Protein AF-A0A123TN09-F1 (afdb_monomer_lite)

Organism: Streptococcus suis (NCBI:txid1307)

InterPro domains:
  IPR046174 Protein of unknown function DUF6176 [PF19673] (22-129)

Foldseek 3Di:
DDDDDDDQPPVPPDDPDAFRKDKWKKKFWWDPPCVVLVVVLVVVCVVCVVLNVVLCLQQQWPDWDWDWDQDPNTIMIMITTIGTPDHDDLVPDPRPNSVVNVVSCVNTTDPVDDMDIDRDPDDDDDPVRSVVSVVSVVVSCVVPPD

Secondary structure (DSSP, 8-state):
----PPP--------TTPPPEEEEEEEEEBPTT-HHHHHHHHHHHHHTHHHHHHHHHHTTEEEEEEEEEEETTEEEEEEEEEEETTPPPGGG---HHHHHHHHHHHHHB-TTS--EE---------HHHHHHHHHHHHHHHHHS--

Structure (mmCIF, N/CA/C/O backbone):
data_AF-A0A123TN09-F1
#
_entry.id   AF-A0A123TN09-F1
#
loop_
_atom_site.group_PDB
_atom_site.id
_atom_site.type_symbol
_atom_site.label_atom_id
_atom_site.label_alt_id
_atom_site.label_comp_id
_atom_site.label_asym_id
_atom_site.label_entity_id
_atom_site.label_seq_id
_atom_site.pdbx_PDB_ins_code
_atom_site.Cartn_x
_atom_site.Cartn_y
_atom_site.Cartn_z
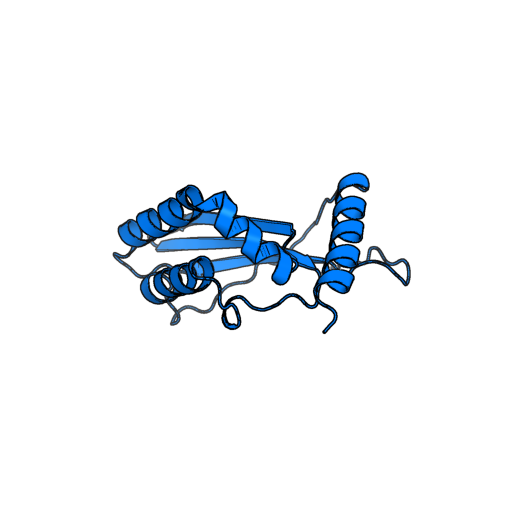_atom_site.occupancy
_atom_site.B_iso_or_equiv
_atom_site.auth_seq_id
_atom_site.auth_comp_id
_atom_site.auth_asym_id
_atom_site.auth_atom_id
_atom_site.pdbx_PDB_model_num
ATOM 1 N N . MET A 1 1 ? 10.799 -40.401 6.688 1.00 37.25 1 MET A N 1
ATOM 2 C CA . MET A 1 1 ? 9.741 -39.400 6.442 1.00 37.25 1 MET A CA 1
ATOM 3 C C . MET A 1 1 ? 10.457 -38.058 6.417 1.00 37.25 1 MET A C 1
ATOM 5 O O . MET A 1 1 ? 10.716 -37.497 7.470 1.00 37.25 1 MET A O 1
ATOM 9 N N . ASN A 1 2 ? 10.972 -37.660 5.249 1.00 34.09 2 ASN A N 1
ATOM 10 C CA . ASN A 1 2 ? 11.779 -36.445 5.130 1.00 34.09 2 ASN A CA 1
ATOM 11 C C . ASN A 1 2 ? 10.838 -35.247 5.078 1.00 34.09 2 ASN A C 1
ATOM 13 O O . ASN A 1 2 ? 10.078 -35.099 4.124 1.00 34.09 2 ASN A O 1
ATOM 17 N N . LEU A 1 3 ? 10.885 -34.433 6.128 1.00 38.38 3 LEU A N 1
ATOM 18 C CA . LEU A 1 3 ? 10.299 -33.103 6.146 1.00 38.38 3 LEU A CA 1
ATOM 19 C C . LEU A 1 3 ? 11.096 -32.259 5.149 1.00 38.38 3 LEU A C 1
ATOM 21 O O . LEU A 1 3 ? 12.285 -32.017 5.348 1.00 38.38 3 LEU A O 1
ATOM 25 N N . LEU A 1 4 ? 10.454 -31.898 4.040 1.00 40.38 4 LEU A N 1
ATOM 26 C CA . LEU A 1 4 ? 10.978 -30.924 3.095 1.00 40.38 4 LEU A CA 1
ATOM 27 C C . LEU A 1 4 ? 11.097 -29.593 3.841 1.00 40.38 4 LEU A C 1
ATOM 29 O O . LEU A 1 4 ? 10.099 -29.029 4.283 1.00 40.38 4 LEU A O 1
ATOM 33 N N . THR A 1 5 ? 12.325 -29.124 4.023 1.00 38.16 5 THR A N 1
ATOM 34 C CA . THR A 1 5 ? 12.615 -27.749 4.425 1.00 38.16 5 THR A CA 1
ATOM 35 C C . THR A 1 5 ? 11.972 -26.799 3.407 1.00 38.16 5 THR A C 1
ATOM 37 O O . THR A 1 5 ? 12.091 -27.065 2.206 1.00 38.16 5 THR A O 1
ATOM 40 N N . PRO A 1 6 ? 11.313 -25.701 3.824 1.00 37.03 6 PRO A N 1
ATOM 41 C CA . PRO A 1 6 ? 10.822 -24.708 2.880 1.00 37.03 6 PRO A CA 1
ATOM 42 C C . PRO A 1 6 ? 12.025 -24.111 2.153 1.00 37.03 6 PRO A C 1
ATOM 44 O O . PRO A 1 6 ? 12.958 -23.597 2.776 1.00 37.03 6 PRO A O 1
ATOM 47 N N . VAL A 1 7 ? 12.034 -24.223 0.829 1.00 38.34 7 VAL A N 1
ATOM 48 C CA . VAL A 1 7 ? 12.944 -23.451 -0.012 1.00 38.34 7 VAL A CA 1
ATOM 49 C C . VAL A 1 7 ? 12.560 -21.991 0.198 1.00 38.34 7 VAL A C 1
ATOM 51 O O . VAL A 1 7 ? 11.434 -21.621 -0.119 1.00 38.34 7 VAL A O 1
ATOM 54 N N . ARG A 1 8 ? 13.470 -21.165 0.734 1.00 38.75 8 ARG A N 1
ATOM 55 C CA . ARG A 1 8 ? 13.338 -19.704 0.652 1.00 38.75 8 ARG A CA 1
ATOM 56 C C . ARG A 1 8 ? 13.253 -19.356 -0.830 1.00 38.75 8 ARG A C 1
ATOM 58 O O . ARG A 1 8 ? 14.268 -19.368 -1.525 1.00 38.75 8 ARG A O 1
ATOM 65 N N . LEU A 1 9 ? 12.049 -19.083 -1.313 1.00 41.91 9 LEU A N 1
ATOM 66 C CA . LEU A 1 9 ? 11.820 -18.560 -2.650 1.00 41.91 9 LEU A CA 1
ATOM 67 C C . LEU A 1 9 ? 12.140 -17.066 -2.628 1.00 41.91 9 LEU A C 1
ATOM 69 O O . LEU A 1 9 ? 11.274 -16.216 -2.773 1.00 41.91 9 LEU A O 1
ATOM 73 N N . THR A 1 10 ? 13.422 -16.731 -2.477 1.00 43.09 10 THR A N 1
ATOM 74 C CA . THR A 1 10 ? 13.907 -15.504 -3.104 1.00 43.09 10 THR A CA 1
ATOM 75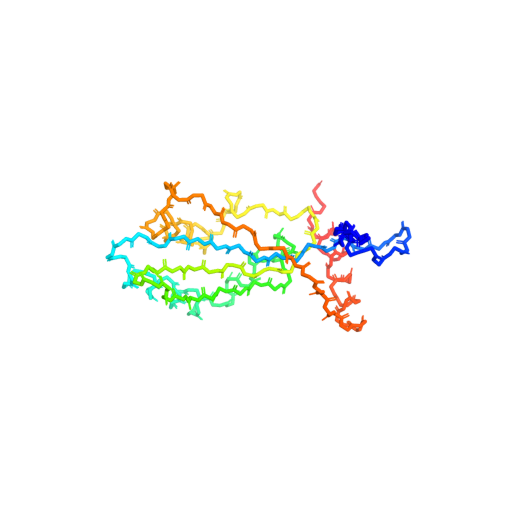 C C . THR A 1 10 ? 13.748 -15.753 -4.598 1.00 43.09 10 THR A C 1
ATOM 77 O O . THR A 1 10 ? 14.481 -16.572 -5.155 1.00 43.09 10 THR A O 1
ATOM 80 N N . GLY A 1 11 ? 12.720 -15.159 -5.207 1.00 41.53 11 GLY A N 1
ATOM 81 C CA . GLY A 1 11 ? 12.424 -15.227 -6.635 1.00 41.53 11 GLY A CA 1
ATOM 82 C C . GLY A 1 11 ? 13.601 -14.700 -7.443 1.00 41.53 11 GLY A C 1
ATOM 83 O O . GLY A 1 11 ? 13.661 -13.541 -7.828 1.00 41.53 11 GLY A O 1
ATOM 84 N N . VAL A 1 12 ? 14.570 -15.573 -7.662 1.00 43.75 12 VAL A N 1
ATOM 85 C CA . VAL A 1 12 ? 15.773 -15.327 -8.427 1.00 43.75 12 VAL A CA 1
ATOM 86 C C . VAL A 1 12 ? 15.432 -15.608 -9.888 1.00 43.75 12 VAL A C 1
ATOM 88 O O . VAL A 1 12 ? 15.589 -16.711 -10.405 1.00 43.75 12 VAL A O 1
ATOM 91 N N . LEU A 1 13 ? 14.935 -14.582 -10.571 1.00 44.28 13 LEU A N 1
ATOM 92 C CA . LEU A 1 13 ? 15.135 -14.452 -12.008 1.00 44.28 13 LEU A CA 1
ATOM 93 C C . LEU A 1 13 ? 16.542 -13.844 -12.181 1.00 44.28 13 LEU A C 1
ATOM 95 O O . LEU A 1 13 ? 16.675 -12.638 -12.319 1.00 44.28 13 LEU A O 1
ATOM 99 N N . GLN A 1 14 ? 17.608 -14.644 -12.036 1.00 44.09 14 GLN A N 1
ATOM 100 C CA . GLN A 1 14 ? 18.997 -14.160 -12.150 1.00 44.09 14 GLN A CA 1
ATOM 101 C C . GLN A 1 14 ? 19.499 -14.270 -13.594 1.00 44.09 14 GLN A C 1
ATOM 103 O O . GLN A 1 14 ? 19.919 -15.335 -14.046 1.00 44.09 14 GLN A O 1
ATOM 108 N N . GLY A 1 15 ? 19.512 -13.136 -14.290 1.00 41.53 15 GLY A N 1
ATOM 109 C CA . GLY A 1 15 ? 20.701 -12.691 -15.016 1.00 41.53 15 GLY A CA 1
ATOM 110 C C . GLY A 1 15 ? 21.407 -11.618 -14.179 1.00 41.53 15 GLY A C 1
ATOM 111 O O . GLY A 1 15 ? 20.740 -10.860 -13.483 1.00 41.53 15 GLY A O 1
ATOM 112 N N . GLU A 1 16 ? 22.738 -11.543 -14.219 1.00 45.50 16 GLU A N 1
ATOM 113 C CA . GLU A 1 16 ? 23.579 -10.703 -13.335 1.00 45.50 16 GLU A CA 1
ATOM 114 C C . GLU A 1 16 ? 23.412 -9.170 -13.502 1.00 45.50 16 GLU A C 1
ATOM 116 O O . GLU A 1 16 ? 24.225 -8.405 -12.997 1.00 45.50 16 GLU A O 1
ATOM 121 N N . ASN A 1 17 ? 22.370 -8.694 -14.191 1.00 56.31 17 ASN A N 1
ATOM 122 C CA . ASN A 1 17 ? 22.132 -7.267 -14.434 1.00 56.31 17 ASN A CA 1
ATOM 123 C C . ASN A 1 17 ? 20.631 -6.918 -14.516 1.00 56.31 17 ASN A C 1
ATOM 125 O O . ASN A 1 17 ? 20.218 -6.097 -15.332 1.00 56.31 17 ASN A O 1
ATOM 129 N N . GLN A 1 18 ? 19.808 -7.626 -13.742 1.00 64.75 18 GLN A N 1
ATOM 130 C CA . GLN A 1 18 ? 18.350 -7.552 -13.792 1.00 64.75 18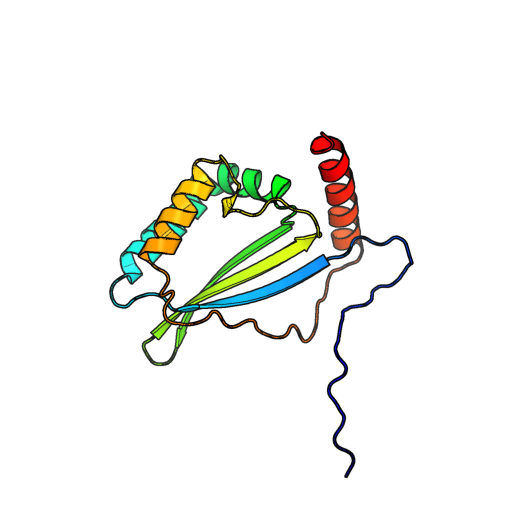 GLN A CA 1
ATOM 131 C C . GLN A 1 18 ? 17.808 -6.727 -12.611 1.00 64.75 18 GLN A C 1
ATOM 133 O O . GLN A 1 18 ? 18.261 -6.910 -11.482 1.00 64.75 18 GLN A O 1
ATOM 138 N N . MET A 1 19 ? 16.846 -5.833 -12.879 1.00 81.69 19 MET A N 1
ATOM 139 C CA . MET A 1 19 ? 16.147 -5.028 -11.861 1.00 81.69 19 MET A CA 1
ATOM 140 C C . MET A 1 19 ? 15.625 -5.935 -10.744 1.00 81.69 19 MET A C 1
ATOM 142 O O . MET A 1 19 ? 14.993 -6.954 -11.037 1.00 81.69 19 MET A O 1
ATOM 146 N N . LYS A 1 20 ? 15.864 -5.578 -9.480 1.00 86.00 20 LYS A N 1
ATOM 147 C CA . LYS A 1 20 ? 15.357 -6.338 -8.336 1.00 86.00 20 LYS A CA 1
ATOM 148 C C . LYS A 1 20 ? 13.986 -5.806 -7.932 1.00 86.00 20 LYS A C 1
ATOM 150 O O . LYS A 1 20 ? 13.861 -4.640 -7.578 1.00 86.00 20 LYS A O 1
ATOM 155 N N . LEU A 1 21 ? 12.980 -6.677 -8.004 1.00 91.50 21 LEU A N 1
ATOM 156 C CA . LEU A 1 21 ? 11.614 -6.385 -7.575 1.00 91.50 21 LEU A CA 1
ATOM 157 C C . LEU A 1 21 ? 11.337 -6.985 -6.202 1.00 91.50 21 LEU A C 1
ATOM 159 O O . LEU A 1 21 ? 11.664 -8.150 -5.958 1.00 91.50 21 LEU A O 1
ATOM 163 N N . ASN A 1 22 ? 10.642 -6.216 -5.375 1.00 93.19 22 ASN A N 1
ATOM 164 C CA . ASN A 1 22 ? 10.005 -6.675 -4.153 1.00 93.19 22 ASN A CA 1
ATOM 165 C C . ASN A 1 22 ? 8.493 -6.750 -4.397 1.00 93.19 22 ASN A C 1
ATOM 167 O O . ASN A 1 22 ? 7.905 -5.856 -5.007 1.00 93.19 22 ASN A O 1
ATOM 171 N N . VAL A 1 23 ? 7.887 -7.862 -3.979 1.00 95.94 23 VAL A N 1
ATOM 172 C CA . VAL A 1 23 ? 6.437 -8.075 -4.031 1.00 95.94 23 VAL A CA 1
ATOM 173 C C . VAL A 1 23 ? 5.982 -8.439 -2.636 1.00 95.94 23 VAL A C 1
ATOM 175 O O . VAL A 1 23 ? 6.398 -9.473 -2.108 1.00 95.94 23 VAL A O 1
ATOM 178 N N . GLU A 1 24 ? 5.140 -7.596 -2.056 1.00 95.81 24 GLU A N 1
ATOM 179 C CA . GLU A 1 24 ? 4.813 -7.650 -0.636 1.00 95.81 24 GLU A CA 1
ATOM 180 C C . GLU A 1 24 ? 3.304 -7.640 -0.422 1.00 95.81 24 GLU A C 1
ATOM 182 O O . GLU A 1 24 ? 2.532 -7.171 -1.259 1.00 95.81 24 GLU A O 1
ATOM 187 N N . LEU A 1 25 ? 2.883 -8.227 0.697 1.00 97.69 25 LEU A N 1
ATOM 188 C CA . LEU A 1 25 ? 1.517 -8.151 1.191 1.00 97.69 25 LEU A CA 1
ATOM 189 C C . LEU A 1 25 ? 1.563 -8.041 2.712 1.00 97.69 25 LEU A C 1
ATOM 191 O O . LEU A 1 25 ? 1.819 -9.034 3.399 1.00 97.69 25 LEU A O 1
ATOM 195 N N . SER A 1 26 ? 1.278 -6.853 3.229 1.00 96.88 26 SER A N 1
ATOM 196 C CA . SER A 1 26 ? 1.371 -6.551 4.657 1.00 96.88 26 SER A CA 1
ATOM 197 C C . SER A 1 26 ? -0.002 -6.238 5.223 1.00 96.88 26 SER A C 1
ATOM 199 O O . SER A 1 26 ? -0.767 -5.466 4.650 1.00 96.88 26 SER A O 1
ATOM 201 N N . ARG A 1 27 ? -0.334 -6.850 6.361 1.00 97.44 27 ARG A N 1
ATOM 202 C CA . ARG A 1 27 ? -1.608 -6.658 7.057 1.00 97.44 27 ARG A CA 1
ATOM 203 C C . ARG A 1 27 ? -1.455 -5.716 8.243 1.00 97.44 27 ARG A C 1
ATOM 205 O O . ARG A 1 27 ? -0.637 -5.961 9.132 1.00 97.44 27 ARG A O 1
ATOM 212 N N . PHE A 1 28 ? -2.362 -4.751 8.330 1.00 97.81 28 PHE A N 1
ATOM 213 C CA . PHE A 1 28 ? -2.448 -3.753 9.391 1.00 97.81 28 PHE A CA 1
ATOM 214 C C . PHE A 1 28 ? -3.817 -3.804 10.062 1.00 97.81 28 PHE A C 1
ATOM 216 O O . PHE A 1 28 ? -4.852 -3.881 9.397 1.00 97.81 28 PHE A O 1
ATOM 223 N N . ARG A 1 29 ? -3.839 -3.774 11.397 1.00 98.12 29 ARG A N 1
ATOM 224 C CA . ARG A 1 29 ? -5.093 -3.732 12.157 1.00 98.12 29 ARG A CA 1
ATOM 225 C C . ARG A 1 29 ? -5.623 -2.305 12.198 1.00 98.12 29 ARG A C 1
ATOM 227 O O . ARG A 1 29 ? -4.889 -1.384 12.551 1.00 98.12 29 ARG A O 1
ATOM 234 N N . VAL A 1 30 ? -6.909 -2.139 11.910 1.00 98.31 30 VAL A N 1
ATOM 235 C CA . VAL A 1 30 ? -7.612 -0.866 12.089 1.00 98.31 30 VAL A CA 1
ATOM 236 C C . VAL A 1 30 ? -8.060 -0.735 13.549 1.00 98.31 30 VAL A C 1
ATOM 238 O O . VAL A 1 30 ? -8.527 -1.695 14.168 1.00 98.31 30 VAL A O 1
ATOM 241 N N . LYS A 1 31 ? -7.914 0.464 14.117 1.00 98.25 31 LYS A N 1
ATOM 242 C CA . LYS A 1 31 ? -8.418 0.824 15.449 1.00 98.25 31 LYS A CA 1
ATOM 243 C C . LYS A 1 31 ? -9.945 0.689 15.504 1.00 98.25 31 LYS A C 1
ATOM 245 O O . LYS A 1 31 ? -10.653 1.071 14.573 1.00 98.25 31 LYS A O 1
ATOM 250 N N . GLU A 1 32 ? -10.473 0.201 16.626 1.00 96.81 32 GLU A N 1
ATOM 251 C CA . GLU A 1 32 ? -11.927 0.096 16.818 1.00 96.81 32 GLU A CA 1
ATOM 252 C C . GLU A 1 32 ? -12.621 1.459 16.640 1.00 96.81 32 GLU A C 1
ATOM 254 O O . GLU A 1 32 ? -12.153 2.486 17.133 1.00 96.81 32 GLU A O 1
ATOM 259 N N . GLY A 1 33 ? -13.751 1.470 15.924 1.00 97.44 33 GLY A N 1
ATOM 260 C CA . GLY A 1 33 ? -14.555 2.675 15.692 1.00 97.44 33 GLY A CA 1
ATOM 261 C C . GLY A 1 33 ? -14.021 3.628 14.616 1.00 97.44 33 GLY A C 1
ATOM 262 O O . GLY A 1 33 ? -14.653 4.652 14.365 1.00 97.44 33 GLY A O 1
ATOM 263 N N . LYS A 1 34 ? -12.900 3.312 13.953 1.00 98.38 34 LYS A N 1
ATOM 264 C CA . LYS A 1 34 ? -12.323 4.148 12.883 1.00 98.38 34 LYS A CA 1
ATOM 265 C C . LYS A 1 34 ? -12.796 3.783 11.470 1.00 98.38 34 LYS A C 1
ATOM 267 O O . LYS A 1 34 ? -12.372 4.429 10.520 1.00 98.38 34 LYS A O 1
ATOM 272 N N . SER A 1 35 ? -13.712 2.826 11.313 1.00 98.31 35 SER A N 1
ATOM 273 C CA . SER A 1 35 ? -14.167 2.324 10.004 1.00 98.31 35 SER A CA 1
ATOM 274 C C . SER A 1 35 ? -14.678 3.415 9.054 1.00 98.31 35 SER A C 1
ATOM 276 O O . SER A 1 35 ? -14.391 3.355 7.864 1.00 98.31 35 SER A O 1
ATOM 278 N N . VAL A 1 36 ? -15.384 4.428 9.575 1.00 98.50 36 VAL A N 1
ATOM 279 C CA . VAL A 1 36 ? -15.869 5.575 8.776 1.00 98.50 36 VAL A CA 1
ATOM 280 C C . VAL A 1 36 ? -14.707 6.435 8.278 1.00 98.50 36 VAL A C 1
ATOM 282 O O . VAL A 1 36 ? -14.711 6.885 7.140 1.00 98.50 36 VAL A O 1
ATOM 285 N N . LEU A 1 37 ? -13.675 6.626 9.100 1.00 98.62 37 LEU A N 1
ATOM 286 C CA . LEU A 1 37 ? -12.492 7.384 8.701 1.00 98.62 37 LEU A CA 1
ATOM 287 C C . LEU A 1 37 ? -11.652 6.614 7.669 1.00 98.62 37 LEU A C 1
ATOM 289 O O . LEU A 1 37 ? -11.070 7.221 6.776 1.00 98.62 37 LEU A O 1
ATOM 293 N N . VAL A 1 38 ? -11.639 5.279 7.740 1.00 98.62 38 VAL A N 1
ATOM 294 C CA . VAL A 1 38 ? -11.068 4.426 6.685 1.00 98.62 38 VAL A CA 1
ATOM 295 C C . VAL A 1 38 ? -11.837 4.589 5.369 1.00 98.62 38 VAL A C 1
ATOM 297 O O . VAL A 1 38 ? -11.207 4.678 4.317 1.00 98.62 38 VAL A O 1
ATOM 300 N N . ASP A 1 39 ? -13.172 4.683 5.403 1.00 98.69 39 ASP A N 1
ATOM 301 C CA . ASP A 1 39 ? -13.967 4.970 4.198 1.00 98.69 39 ASP A CA 1
ATOM 302 C C . ASP A 1 39 ? -13.583 6.325 3.589 1.00 98.69 39 ASP A C 1
ATOM 304 O O . ASP A 1 39 ? -13.370 6.429 2.380 1.00 98.69 39 ASP A O 1
ATOM 308 N N . GLU A 1 40 ? -13.445 7.355 4.428 1.00 98.62 40 GLU A N 1
ATOM 309 C CA . GLU A 1 40 ? -13.004 8.690 4.013 1.00 98.62 40 GLU A CA 1
ATOM 310 C C . GLU A 1 40 ? -11.593 8.675 3.413 1.00 98.62 40 GLU A C 1
ATOM 312 O O . GLU A 1 40 ? -11.359 9.306 2.381 1.00 98.62 40 GLU A O 1
ATOM 317 N N . TRP A 1 41 ? -10.669 7.921 4.011 1.00 98.50 41 TRP A N 1
ATOM 318 C CA . TRP A 1 41 ? -9.309 7.755 3.509 1.00 98.50 41 TRP A CA 1
ATOM 319 C C . TRP A 1 41 ? -9.284 7.101 2.128 1.00 98.50 41 TRP A C 1
ATOM 321 O O . TRP A 1 41 ? -8.706 7.653 1.191 1.00 98.50 41 TRP A O 1
ATOM 331 N N . MET A 1 42 ? -9.954 5.958 1.966 1.00 98.44 42 MET A N 1
ATOM 332 C CA . MET A 1 42 ? -9.994 5.261 0.680 1.00 98.44 42 MET A CA 1
ATOM 333 C C . MET A 1 42 ? -10.693 6.113 -0.386 1.00 98.44 42 MET A C 1
ATOM 335 O O . MET A 1 42 ? -10.243 6.163 -1.532 1.00 98.44 42 MET A O 1
ATOM 339 N N . ALA A 1 43 ? -11.760 6.830 -0.021 1.00 98.50 43 ALA A N 1
ATOM 340 C CA . ALA A 1 43 ? -12.431 7.765 -0.919 1.00 98.50 43 ALA A CA 1
ATOM 341 C C . ALA A 1 43 ? -11.529 8.945 -1.312 1.00 98.50 43 ALA A C 1
ATOM 343 O O . ALA A 1 43 ? -11.568 9.375 -2.464 1.00 98.50 43 ALA A O 1
ATOM 344 N N . PHE A 1 44 ? -10.709 9.453 -0.388 1.00 98.38 44 PHE A N 1
ATOM 345 C CA . PHE A 1 44 ? -9.728 10.499 -0.664 1.00 98.38 44 PHE A CA 1
ATOM 346 C C . PHE A 1 44 ? -8.707 10.035 -1.710 1.00 98.38 44 PHE A C 1
ATOM 348 O O . PHE A 1 44 ? -8.592 10.685 -2.746 1.00 98.38 44 PHE A O 1
ATOM 355 N N . LEU A 1 45 ? -8.054 8.883 -1.517 1.00 97.69 45 LEU A N 1
ATOM 356 C CA . LEU A 1 45 ? -7.078 8.365 -2.490 1.00 97.69 45 LEU A CA 1
ATOM 357 C C . LEU A 1 45 ? -7.714 8.134 -3.866 1.00 97.69 45 LEU A C 1
ATOM 359 O O . LEU A 1 45 ? -7.201 8.595 -4.880 1.00 97.69 45 LEU A O 1
ATOM 363 N N . ASN A 1 46 ? -8.899 7.515 -3.909 1.00 97.69 46 ASN A N 1
ATOM 364 C CA . ASN A 1 46 ? -9.613 7.286 -5.168 1.00 97.69 46 ASN A CA 1
ATOM 365 C C . ASN A 1 46 ? -10.004 8.587 -5.882 1.00 97.69 46 ASN A C 1
ATOM 367 O O . ASN A 1 46 ? -9.948 8.669 -7.107 1.00 97.69 46 ASN A O 1
ATOM 371 N N . LYS A 1 47 ? -10.407 9.616 -5.131 1.00 98.19 47 LYS A N 1
ATOM 372 C CA . LYS A 1 47 ? -10.761 10.925 -5.689 1.00 98.19 47 LYS A CA 1
ATOM 373 C C . LYS A 1 47 ? -9.539 11.674 -6.226 1.00 98.19 47 LYS A C 1
ATOM 375 O O . LYS A 1 47 ? -9.677 12.435 -7.180 1.00 98.19 47 LYS A O 1
ATOM 380 N N . HIS A 1 48 ? -8.380 11.469 -5.612 1.00 97.06 48 HIS A N 1
ATOM 381 C CA . HIS A 1 48 ? -7.119 12.130 -5.936 1.00 97.06 48 HIS A CA 1
ATOM 382 C C . HIS A 1 48 ? -6.137 11.173 -6.635 1.00 97.06 48 HIS A C 1
ATOM 384 O O . HIS A 1 48 ? -4.929 11.259 -6.429 1.00 97.06 48 HIS A O 1
ATOM 390 N N . MET A 1 49 ? -6.653 10.252 -7.460 1.00 95.88 49 MET A N 1
ATOM 391 C CA . MET A 1 49 ? -5.866 9.170 -8.063 1.00 95.88 49 MET A CA 1
ATOM 392 C C . MET A 1 49 ? -4.707 9.681 -8.926 1.00 95.88 49 MET A C 1
ATOM 394 O O . MET A 1 49 ? -3.616 9.141 -8.830 1.00 95.88 49 MET A O 1
ATOM 398 N N . GLU A 1 50 ? -4.909 10.728 -9.734 1.00 94.81 50 GLU A N 1
ATOM 399 C CA . GLU A 1 50 ? -3.827 11.292 -10.560 1.00 94.81 50 GLU A CA 1
ATOM 400 C C . GLU A 1 50 ? -2.647 11.759 -9.697 1.00 94.81 50 GLU A C 1
ATOM 402 O O . GLU A 1 50 ? -1.519 11.347 -9.941 1.00 94.81 50 GLU A O 1
ATOM 407 N N . ASP A 1 51 ? -2.914 12.532 -8.640 1.00 93.00 51 ASP A N 1
ATOM 408 C CA . ASP A 1 51 ? -1.875 13.004 -7.717 1.00 93.00 51 ASP A CA 1
ATOM 409 C C . ASP A 1 51 ? -1.271 11.862 -6.884 1.00 93.00 51 ASP A C 1
ATOM 411 O O . ASP A 1 51 ? -0.091 11.912 -6.555 1.00 93.00 51 ASP A O 1
ATOM 415 N N . THR A 1 52 ? -2.061 10.832 -6.558 1.00 92.19 52 THR A N 1
ATOM 416 C CA . THR A 1 52 ? -1.591 9.638 -5.833 1.00 92.19 52 THR A CA 1
ATOM 417 C C . THR A 1 52 ? -0.623 8.824 -6.688 1.00 92.19 52 THR A C 1
ATOM 419 O O . THR A 1 52 ? 0.405 8.381 -6.205 1.00 92.19 52 THR A O 1
ATOM 422 N N . LEU A 1 53 ? -0.899 8.656 -7.982 1.00 91.69 53 LEU A N 1
ATOM 423 C CA . LEU A 1 53 ? -0.007 7.911 -8.873 1.00 91.69 53 LEU A CA 1
ATOM 424 C C . LEU A 1 53 ? 1.323 8.637 -9.120 1.00 91.69 53 LEU A C 1
ATOM 426 O O . LEU A 1 53 ? 2.322 7.977 -9.391 1.00 91.69 53 LEU A O 1
ATOM 430 N N . LEU A 1 54 ? 1.356 9.970 -9.011 1.00 89.19 54 LEU A N 1
ATOM 431 C CA . LEU A 1 54 ? 2.591 10.747 -9.161 1.00 89.19 54 LEU A CA 1
ATOM 432 C C . LEU A 1 54 ? 3.589 10.512 -8.021 1.00 89.19 54 LEU A C 1
ATOM 434 O O . LEU A 1 54 ? 4.791 10.650 -8.241 1.00 89.19 54 LEU A O 1
ATOM 438 N N . THR A 1 55 ? 3.124 10.180 -6.813 1.00 87.50 55 THR A N 1
ATOM 439 C CA . THR A 1 55 ? 4.028 9.931 -5.677 1.00 87.50 55 THR A CA 1
ATOM 440 C C . THR A 1 55 ? 4.757 8.598 -5.840 1.00 87.50 55 THR A C 1
ATOM 442 O O . THR A 1 55 ? 5.967 8.526 -5.626 1.00 87.50 55 THR A O 1
ATOM 445 N N . LEU A 1 56 ? 4.068 7.603 -6.407 1.00 90.38 56 LEU A N 1
ATOM 446 C CA . LEU A 1 56 ? 4.594 6.262 -6.664 1.00 90.38 56 LEU A CA 1
ATOM 447 C C . LEU A 1 56 ? 5.838 6.231 -7.573 1.00 90.38 56 LEU A C 1
ATOM 449 O O . LEU A 1 56 ? 6.667 5.327 -7.456 1.00 90.38 56 LEU A O 1
ATOM 453 N N . GLU A 1 57 ? 6.003 7.206 -8.477 1.00 87.94 57 GLU A N 1
ATOM 454 C CA . GLU A 1 57 ? 7.171 7.267 -9.370 1.00 87.94 57 GLU A CA 1
ATOM 455 C C . GLU A 1 57 ? 8.482 7.439 -8.585 1.00 87.94 57 GLU A C 1
ATOM 457 O O . GLU A 1 57 ? 9.454 6.720 -8.827 1.00 87.94 57 GLU A O 1
ATOM 462 N N . GLY A 1 58 ? 8.506 8.363 -7.616 1.00 82.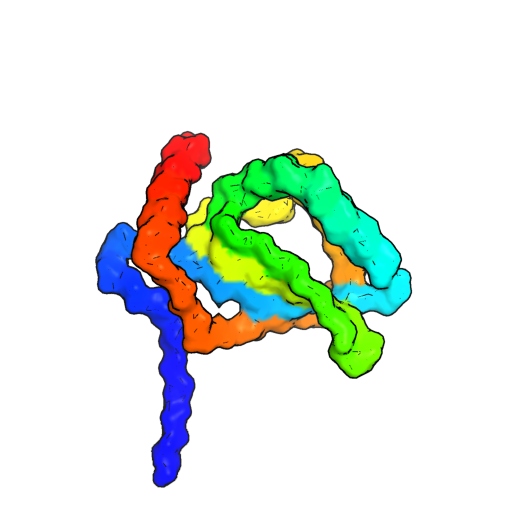56 58 GLY A N 1
ATOM 463 C CA . GLY A 1 58 ? 9.672 8.605 -6.757 1.00 82.56 58 GLY A CA 1
ATOM 464 C C . GLY A 1 58 ? 9.923 7.469 -5.762 1.00 82.56 58 GLY A C 1
ATOM 465 O O . GLY A 1 58 ? 11.067 7.188 -5.406 1.00 82.56 58 GLY A O 1
ATOM 466 N N . GLU A 1 59 ? 8.862 6.772 -5.369 1.00 86.69 59 GLU A N 1
ATOM 467 C CA . GLU A 1 59 ? 8.898 5.584 -4.508 1.00 86.69 59 GLU A CA 1
ATOM 468 C C . GLU A 1 59 ? 9.324 4.317 -5.269 1.00 86.69 59 GLU A C 1
ATOM 470 O O . GLU A 1 59 ? 9.487 3.251 -4.676 1.00 86.69 59 GLU A O 1
ATOM 475 N N . LYS A 1 60 ? 9.511 4.406 -6.597 1.00 92.19 60 LYS A N 1
ATOM 476 C CA . LYS A 1 60 ? 9.730 3.253 -7.488 1.00 92.19 60 LYS A CA 1
ATOM 477 C C . LYS A 1 60 ? 8.677 2.150 -7.306 1.00 92.19 60 LYS A C 1
ATOM 479 O O . LYS A 1 60 ? 8.954 0.957 -7.473 1.00 92.19 60 LYS A O 1
ATOM 484 N N . MET A 1 61 ? 7.457 2.568 -6.995 1.00 94.00 61 MET A N 1
ATOM 485 C CA . MET A 1 61 ? 6.295 1.727 -6.776 1.00 94.00 61 MET A CA 1
ATOM 486 C C . MET A 1 61 ? 5.539 1.561 -8.100 1.00 94.00 61 MET A C 1
ATOM 488 O O . MET A 1 61 ? 5.034 2.521 -8.676 1.00 94.00 61 MET A O 1
ATOM 492 N N . TYR A 1 62 ? 5.458 0.338 -8.627 1.00 95.19 62 TYR A N 1
ATOM 493 C CA . TYR A 1 62 ? 4.768 0.063 -9.898 1.00 95.19 62 TYR A CA 1
ATOM 494 C C . TYR A 1 62 ? 3.297 -0.274 -9.708 1.00 95.19 62 TYR A C 1
ATOM 496 O O . TYR A 1 62 ? 2.465 0.001 -10.573 1.00 95.19 62 TYR A O 1
ATOM 504 N N . VAL A 1 63 ? 2.990 -0.941 -8.601 1.00 95.81 63 VAL A N 1
ATOM 505 C CA . VAL A 1 63 ? 1.636 -1.315 -8.220 1.00 95.81 63 VAL A CA 1
ATOM 506 C C . VAL A 1 63 ? 1.533 -1.107 -6.728 1.00 95.81 63 VAL A C 1
ATOM 508 O O . VAL A 1 63 ? 2.316 -1.693 -5.993 1.00 95.81 63 VAL A O 1
ATOM 511 N N . GLU A 1 64 ? 0.531 -0.353 -6.304 1.00 96.25 64 GLU A N 1
ATOM 512 C CA . GLU A 1 64 ? 0.044 -0.370 -4.934 1.00 96.25 64 GLU A CA 1
ATOM 513 C C . GLU A 1 64 ? -1.441 -0.731 -4.959 1.00 96.25 64 GLU A C 1
ATOM 515 O O . GLU A 1 64 ? -2.207 -0.306 -5.829 1.00 96.25 64 GLU A O 1
ATOM 520 N N . THR A 1 65 ? -1.871 -1.585 -4.040 1.00 97.31 65 THR A N 1
ATOM 521 C CA . THR A 1 65 ? -3.282 -1.913 -3.868 1.00 97.31 65 THR A CA 1
ATOM 522 C C . THR A 1 65 ? -3.594 -2.110 -2.400 1.00 97.31 65 THR A C 1
ATOM 524 O O . THR A 1 65 ? -2.955 -2.905 -1.717 1.00 97.31 65 THR A O 1
ATOM 527 N N . ILE A 1 66 ? -4.640 -1.430 -1.942 1.00 98.19 66 ILE A N 1
ATOM 528 C CA . ILE A 1 66 ? -5.119 -1.523 -0.570 1.00 98.19 66 ILE A CA 1
ATOM 529 C C . ILE A 1 66 ? -6.377 -2.389 -0.556 1.00 98.19 66 ILE A C 1
ATOM 531 O O . ILE A 1 66 ? -7.397 -2.035 -1.151 1.00 98.19 66 ILE A O 1
ATOM 535 N N . PHE A 1 67 ? -6.320 -3.527 0.131 1.00 98.38 67 PHE A N 1
ATOM 536 C CA . PHE A 1 67 ? -7.485 -4.372 0.385 1.00 98.38 67 PHE A CA 1
ATOM 537 C C . PHE A 1 67 ? -8.004 -4.148 1.799 1.00 98.38 67 PHE A C 1
ATOM 539 O O . PHE A 1 67 ? -7.254 -3.802 2.707 1.00 98.38 67 PHE A O 1
ATOM 546 N N . ARG A 1 68 ? -9.294 -4.403 2.003 1.00 98.31 68 ARG A N 1
ATOM 547 C CA . ARG A 1 68 ? -9.941 -4.327 3.312 1.00 98.31 68 ARG A CA 1
ATOM 548 C C . ARG A 1 68 ? -10.657 -5.630 3.617 1.00 98.31 68 ARG A C 1
ATOM 550 O O . ARG A 1 68 ? -11.355 -6.168 2.761 1.00 98.31 68 ARG A O 1
ATOM 557 N N . GLU A 1 69 ? -10.519 -6.101 4.848 1.00 97.88 69 GLU A N 1
ATOM 558 C CA . GLU A 1 69 ? -11.172 -7.313 5.342 1.00 97.88 69 GLU A CA 1
ATOM 559 C C . GLU A 1 69 ? -11.746 -7.078 6.741 1.00 97.88 69 GLU A C 1
ATOM 561 O O . GLU A 1 69 ? -11.191 -6.322 7.541 1.00 97.88 69 GLU A O 1
ATOM 566 N N . VAL A 1 70 ? -12.834 -7.780 7.056 1.00 97.44 70 VAL A N 1
ATOM 567 C CA . VAL A 1 70 ? -13.274 -7.990 8.436 1.00 97.44 70 VAL A CA 1
ATOM 568 C C . VAL A 1 70 ? -13.130 -9.474 8.758 1.00 97.44 70 VAL A C 1
ATOM 570 O O . VAL A 1 70 ? -13.843 -10.302 8.196 1.00 97.44 70 VAL A O 1
ATOM 573 N N . LEU A 1 71 ? -12.223 -9.796 9.676 1.00 96.19 71 LEU A N 1
ATOM 574 C CA . LEU A 1 71 ? -11.917 -11.154 10.118 1.00 96.19 71 LEU A CA 1
ATOM 575 C C . LEU A 1 71 ? -12.140 -11.243 11.630 1.00 96.19 71 LEU A C 1
ATOM 577 O O . LEU A 1 71 ? -11.584 -10.453 12.387 1.00 96.19 71 LEU A O 1
ATOM 581 N N . ASP A 1 72 ? -12.990 -12.170 12.077 1.00 95.50 72 ASP A N 1
ATOM 582 C CA . ASP A 1 72 ? -13.327 -12.380 13.498 1.00 95.50 72 ASP A CA 1
ATOM 583 C C . ASP A 1 72 ? -13.754 -11.099 14.249 1.00 95.50 72 ASP A C 1
ATOM 585 O O . ASP A 1 72 ? -13.404 -10.866 15.407 1.00 95.50 72 ASP A O 1
ATOM 589 N N . GLY A 1 73 ? -14.516 -10.232 13.571 1.00 95.56 73 GLY A N 1
ATOM 590 C CA . GLY A 1 73 ? -14.994 -8.959 14.125 1.00 95.56 73 GLY A CA 1
ATOM 591 C C . GLY A 1 73 ? -13.916 -7.876 14.245 1.00 95.56 73 GLY A C 1
ATOM 592 O O . GLY A 1 73 ? -14.161 -6.832 14.847 1.00 95.56 73 GLY A O 1
ATOM 593 N N . ARG A 1 74 ? -12.728 -8.109 13.679 1.00 96.75 74 ARG A N 1
ATOM 594 C CA . ARG A 1 74 ? -11.629 -7.147 13.587 1.00 96.75 74 ARG A CA 1
ATOM 595 C C . ARG A 1 74 ? -11.458 -6.695 12.147 1.00 96.75 74 ARG A C 1
ATOM 597 O O . ARG A 1 74 ? -11.526 -7.497 11.223 1.00 96.75 74 ARG A O 1
ATOM 604 N N . GLU A 1 75 ? -11.248 -5.401 11.974 1.00 98.31 75 GLU A N 1
ATOM 605 C CA . GLU A 1 75 ? -11.036 -4.790 10.670 1.00 98.31 75 GLU A CA 1
ATOM 606 C C . GLU A 1 75 ? -9.539 -4.690 10.365 1.00 98.31 75 GLU A C 1
ATOM 608 O O . GLU A 1 75 ? -8.736 -4.319 11.229 1.00 98.31 75 GLU A O 1
ATOM 613 N N . TYR A 1 76 ? -9.181 -5.016 9.127 1.00 98.31 76 TYR A N 1
ATOM 614 C CA . TYR A 1 76 ? -7.815 -4.994 8.630 1.00 98.31 76 TYR A CA 1
ATOM 615 C C . TYR A 1 76 ? -7.741 -4.299 7.278 1.00 98.31 76 TYR A C 1
ATOM 617 O O . TYR A 1 76 ? -8.631 -4.456 6.437 1.00 98.31 76 TYR A O 1
ATOM 625 N N . LEU A 1 77 ? -6.640 -3.586 7.068 1.00 98.44 77 LEU A N 1
ATOM 626 C CA . LEU A 1 77 ? -6.190 -3.172 5.747 1.00 98.44 77 LEU A CA 1
ATOM 627 C C . LEU A 1 77 ? -4.975 -4.003 5.352 1.00 98.44 77 LEU A C 1
ATOM 629 O O . LEU A 1 77 ? -4.159 -4.365 6.201 1.00 98.44 77 LEU A O 1
ATOM 633 N N . TYR A 1 78 ? -4.866 -4.303 4.067 1.00 98.31 78 TYR A N 1
ATOM 634 C CA . TYR A 1 78 ? -3.732 -5.001 3.489 1.00 98.31 78 TYR A CA 1
ATOM 635 C C . TYR A 1 78 ? -3.118 -4.138 2.398 1.00 98.31 78 TYR A C 1
ATOM 637 O O . TYR A 1 78 ? -3.828 -3.773 1.465 1.00 98.31 78 TYR A O 1
ATOM 645 N N . TRP A 1 79 ? -1.822 -3.864 2.492 1.00 97.25 79 TRP A N 1
ATOM 646 C CA . TRP A 1 79 ? -1.056 -3.246 1.413 1.00 97.25 79 TRP A CA 1
ATOM 647 C C . TRP A 1 79 ? -0.415 -4.330 0.574 1.00 97.25 79 TRP A C 1
ATOM 649 O O . TRP A 1 79 ? 0.374 -5.114 1.091 1.00 97.25 79 TRP A O 1
ATOM 659 N N . TYR A 1 80 ? -0.768 -4.371 -0.702 1.00 97.75 80 TYR A N 1
ATOM 660 C CA . TYR A 1 80 ? -0.056 -5.128 -1.713 1.00 97.75 80 TYR A CA 1
ATOM 661 C C . TYR A 1 80 ? 0.775 -4.173 -2.555 1.00 97.75 80 TYR A C 1
ATOM 663 O O . TYR A 1 80 ? 0.221 -3.211 -3.092 1.00 97.75 80 TYR A O 1
ATOM 671 N N . SER A 1 81 ? 2.056 -4.478 -2.727 1.00 96.19 81 SER A N 1
ATOM 672 C CA . SER A 1 81 ? 2.948 -3.684 -3.562 1.00 96.19 81 SER A CA 1
ATOM 673 C C . SER A 1 81 ? 3.775 -4.528 -4.528 1.00 96.19 81 SER A C 1
ATOM 675 O O . SER A 1 81 ? 4.076 -5.701 -4.287 1.00 96.19 81 SER A O 1
ATOM 677 N N . VAL A 1 82 ? 4.147 -3.906 -5.648 1.00 96.75 82 VAL A N 1
ATOM 678 C CA . VAL A 1 82 ? 5.215 -4.352 -6.550 1.00 96.75 82 VAL A CA 1
ATOM 679 C C . VAL A 1 82 ? 6.116 -3.152 -6.796 1.00 96.75 82 VAL A C 1
ATOM 681 O O . VAL A 1 82 ? 5.694 -2.204 -7.455 1.00 96.75 82 VAL A O 1
ATOM 684 N N . GLN A 1 83 ? 7.350 -3.194 -6.301 1.00 94.25 83 GLN A N 1
ATOM 685 C CA . GLN A 1 83 ? 8.272 -2.052 -6.335 1.00 94.25 83 GLN A CA 1
ATOM 686 C C . GLN A 1 83 ? 9.707 -2.481 -6.638 1.00 94.25 83 GLN A C 1
ATOM 688 O O . GLN A 1 83 ? 10.078 -3.636 -6.406 1.00 94.25 83 GLN A O 1
ATOM 693 N N . ALA A 1 84 ? 10.515 -1.561 -7.159 1.00 92.69 84 ALA A N 1
ATOM 694 C CA . ALA A 1 84 ? 11.962 -1.739 -7.260 1.00 92.69 84 ALA A CA 1
ATOM 695 C C . ALA A 1 84 ? 12.678 -1.212 -6.006 1.00 92.69 84 ALA A C 1
ATOM 697 O O . ALA A 1 84 ? 12.104 -0.511 -5.177 1.00 92.69 84 ALA A O 1
ATOM 698 N N . GLU A 1 85 ? 13.952 -1.569 -5.847 1.00 88.50 85 GLU A N 1
ATOM 699 C CA . GLU A 1 85 ? 14.778 -1.049 -4.753 1.00 88.50 85 GLU A CA 1
ATOM 700 C C . GLU A 1 85 ? 15.218 0.406 -4.993 1.00 88.50 85 GLU A C 1
ATOM 702 O O . GLU A 1 85 ? 15.436 0.836 -6.129 1.00 88.50 85 GLU A O 1
ATOM 707 N N . GLY A 1 86 ? 15.438 1.143 -3.899 1.00 85.19 86 GLY A N 1
ATOM 708 C CA . GLY A 1 86 ? 15.989 2.502 -3.939 1.00 85.19 86 GLY A CA 1
ATOM 709 C C . GLY A 1 86 ? 14.966 3.601 -4.227 1.00 85.19 86 GLY A C 1
ATOM 710 O O . GLY A 1 86 ? 15.361 4.675 -4.677 1.00 85.19 86 GLY A O 1
ATOM 711 N N . GLY A 1 87 ? 13.679 3.328 -4.003 1.00 85.31 87 GLY A N 1
ATOM 712 C CA . GLY A 1 87 ? 12.639 4.350 -3.941 1.00 85.31 87 GLY A CA 1
ATOM 713 C C . GLY A 1 87 ? 12.773 5.244 -2.708 1.00 85.31 87 GLY A C 1
ATOM 714 O O . GLY A 1 87 ? 13.468 4.905 -1.749 1.00 85.31 87 GLY A O 1
ATOM 715 N N . ILE A 1 88 ? 12.126 6.404 -2.760 1.00 84.69 88 ILE A N 1
ATOM 716 C CA . ILE A 1 88 ? 11.938 7.284 -1.602 1.00 84.69 88 ILE A CA 1
ATOM 717 C C . ILE A 1 88 ? 10.869 6.658 -0.697 1.00 84.69 88 ILE A C 1
ATOM 719 O O . ILE A 1 88 ? 9.883 6.132 -1.199 1.00 84.69 88 ILE A O 1
ATOM 723 N N . GLU A 1 89 ? 11.060 6.705 0.618 1.00 86.00 89 GLU A N 1
ATOM 724 C CA . GLU A 1 89 ? 10.033 6.271 1.571 1.00 86.00 89 GLU A CA 1
ATOM 725 C C . GLU A 1 89 ? 8.931 7.335 1.679 1.00 86.00 89 GLU A C 1
ATOM 727 O O . GLU A 1 89 ? 9.208 8.539 1.625 1.00 86.00 89 GLU A O 1
ATOM 732 N N . VAL A 1 90 ? 7.681 6.915 1.880 1.00 85.19 90 VAL A N 1
ATOM 733 C CA . VAL A 1 90 ? 6.526 7.828 1.960 1.00 85.19 90 VAL A CA 1
ATOM 734 C C . VAL A 1 90 ? 6.688 8.873 3.076 1.00 85.19 90 VAL A C 1
ATOM 736 O O . VAL A 1 90 ? 6.246 10.016 2.945 1.00 85.19 90 VAL A O 1
ATOM 739 N N . GLU A 1 91 ? 7.378 8.527 4.167 1.00 83.25 91 GLU A N 1
ATOM 740 C CA . GLU A 1 91 ? 7.680 9.425 5.285 1.00 83.25 91 GLU A CA 1
ATOM 741 C C . GLU A 1 91 ? 8.618 10.579 4.915 1.00 83.25 91 GLU A C 1
ATOM 743 O O . GLU A 1 91 ? 8.578 11.627 5.565 1.00 83.25 91 GLU A O 1
ATOM 748 N N . ASP A 1 92 ? 9.430 10.406 3.872 1.00 86.12 92 ASP A N 1
ATOM 749 C CA . ASP A 1 92 ? 10.348 11.423 3.355 1.00 86.12 92 ASP A CA 1
ATOM 750 C C . ASP A 1 92 ? 9.712 12.257 2.223 1.00 86.12 92 ASP A C 1
ATOM 752 O O . ASP A 1 92 ? 10.353 13.152 1.659 1.00 86.12 92 ASP A O 1
ATOM 756 N N . SER A 1 93 ? 8.443 11.994 1.884 1.00 86.94 93 SER A N 1
ATOM 757 C CA . SER A 1 93 ? 7.737 12.702 0.821 1.00 86.94 93 SER A CA 1
ATOM 758 C C . SER A 1 93 ? 7.259 14.095 1.239 1.00 86.94 93 SER A C 1
ATOM 760 O O . SER A 1 93 ? 6.637 14.325 2.280 1.00 86.94 93 SER A O 1
ATOM 762 N N . GLU A 1 94 ? 7.469 15.063 0.345 1.00 88.00 94 GLU A N 1
ATOM 763 C CA . GLU A 1 94 ? 6.931 16.417 0.487 1.00 88.00 94 GLU A CA 1
ATOM 764 C C . GLU A 1 94 ? 5.525 16.579 -0.110 1.00 88.00 94 GLU A C 1
ATOM 766 O O . GLU A 1 94 ? 4.910 17.642 0.064 1.00 88.00 94 GLU A O 1
ATOM 771 N N . SER A 1 95 ? 5.004 15.542 -0.778 1.00 92.06 95 SER A N 1
ATOM 772 C CA . SER A 1 95 ? 3.685 15.547 -1.409 1.00 92.06 95 SER A CA 1
ATOM 773 C C . SER A 1 95 ? 2.575 15.785 -0.390 1.00 92.06 95 SER A C 1
ATOM 775 O O . SER A 1 95 ? 2.557 15.235 0.712 1.00 92.06 95 SER A O 1
ATOM 777 N N . TYR A 1 96 ? 1.597 16.606 -0.771 1.00 94.44 96 TYR A N 1
ATOM 778 C CA . TYR A 1 96 ? 0.424 16.832 0.069 1.00 94.44 96 TYR A CA 1
ATOM 779 C C . TYR A 1 96 ? -0.454 15.574 0.175 1.00 94.44 96 TYR A C 1
ATOM 781 O O . TYR A 1 96 ? -1.130 15.403 1.192 1.00 94.44 96 TYR A O 1
ATOM 789 N N . ILE A 1 97 ? -0.441 14.711 -0.853 1.00 95.56 97 ILE A N 1
ATOM 790 C CA . ILE A 1 97 ? -1.158 13.432 -0.840 1.00 95.56 97 ILE A CA 1
ATOM 791 C C . ILE A 1 97 ? -0.547 12.518 0.211 1.00 95.56 97 ILE A C 1
ATOM 793 O O . ILE A 1 97 ? -1.286 12.066 1.080 1.00 95.56 97 ILE A O 1
ATOM 797 N N . ASP A 1 98 ? 0.774 12.340 0.208 1.00 93.75 98 ASP A N 1
ATOM 798 C CA . ASP A 1 98 ? 1.465 11.441 1.143 1.00 93.75 98 ASP A CA 1
ATOM 799 C C . ASP A 1 98 ? 1.354 11.935 2.582 1.00 93.75 98 ASP A C 1
ATOM 801 O O . ASP A 1 98 ? 1.018 11.176 3.488 1.00 93.75 98 ASP A O 1
ATOM 805 N N . LYS A 1 99 ? 1.477 13.250 2.800 1.00 95.56 99 LYS A N 1
ATOM 806 C CA . LYS A 1 99 ? 1.206 13.855 4.113 1.00 95.56 99 LYS A CA 1
ATOM 807 C C . LYS A 1 99 ? -0.213 13.546 4.588 1.00 95.56 99 LYS A C 1
ATOM 809 O O . LYS A 1 99 ? -0.407 13.143 5.735 1.00 95.56 99 LYS A O 1
ATOM 814 N N . LYS A 1 100 ? -1.215 13.687 3.712 1.00 97.50 100 LYS A N 1
ATOM 815 C CA . LYS A 1 100 ? -2.607 13.390 4.072 1.00 97.50 100 LYS A CA 1
ATOM 816 C C . LYS A 1 100 ? -2.853 11.892 4.262 1.00 97.50 100 LYS A C 1
ATOM 818 O O . LYS A 1 100 ? -3.632 11.503 5.131 1.00 97.50 100 LYS A O 1
ATOM 823 N N . HIS A 1 101 ? -2.185 11.062 3.474 1.00 96.00 101 HIS A N 1
ATOM 824 C CA . HIS A 1 101 ? -2.198 9.614 3.580 1.00 96.00 101 HIS A CA 1
ATOM 825 C C . HIS A 1 101 ? -1.665 9.163 4.948 1.00 96.00 101 HIS A C 1
ATOM 827 O O . HIS A 1 101 ? -2.342 8.417 5.655 1.00 96.00 101 HIS A O 1
ATOM 833 N N . LEU A 1 102 ? -0.528 9.717 5.379 1.00 96.38 102 LEU A N 1
ATOM 834 C CA . LEU A 1 102 ? 0.076 9.473 6.689 1.00 96.38 102 LEU A CA 1
ATOM 835 C C . LEU A 1 102 ? -0.784 9.992 7.851 1.00 96.38 102 LEU A C 1
ATOM 837 O O . LEU A 1 102 ? -0.827 9.372 8.913 1.00 96.38 102 LEU A O 1
ATOM 841 N N . GLU A 1 103 ? -1.512 11.101 7.685 1.00 98.00 103 GLU A N 1
ATOM 842 C CA . GLU A 1 103 ? -2.497 11.542 8.685 1.00 98.00 103 GLU A CA 1
ATOM 843 C C . GLU A 1 103 ? -3.590 10.484 8.901 1.00 98.00 103 GLU A C 1
ATOM 845 O O . GLU A 1 103 ? -3.872 10.112 10.044 1.00 98.00 103 GLU A O 1
ATOM 850 N N . TYR A 1 104 ? -4.185 9.966 7.819 1.00 98.38 104 TYR A N 1
ATOM 851 C CA . TYR A 1 104 ? -5.183 8.899 7.920 1.00 98.38 104 TYR A CA 1
ATOM 852 C C . TYR A 1 104 ? -4.592 7.620 8.506 1.00 98.38 104 TYR A C 1
ATOM 854 O O . TYR A 1 104 ? -5.219 7.017 9.381 1.00 98.38 104 TYR A O 1
ATOM 862 N N . TRP A 1 105 ? -3.387 7.241 8.076 1.00 97.44 105 TRP A N 1
ATOM 863 C CA . TRP A 1 105 ? -2.645 6.109 8.620 1.00 97.44 105 TRP A CA 1
ATOM 864 C C . TRP A 1 105 ? -2.527 6.205 10.142 1.00 97.44 105 TRP A C 1
ATOM 866 O O . TRP A 1 105 ? -2.982 5.319 10.867 1.00 97.44 105 TRP A O 1
ATOM 876 N N . ASN A 1 106 ? -1.994 7.321 10.641 1.00 97.06 106 ASN A N 1
ATOM 877 C CA . ASN A 1 106 ? -1.781 7.544 12.068 1.00 97.06 106 ASN A CA 1
ATOM 878 C C . ASN A 1 106 ? -3.092 7.508 12.868 1.00 97.06 106 ASN A C 1
ATOM 880 O O . ASN A 1 106 ? -3.134 6.994 13.992 1.00 97.06 106 ASN A O 1
ATOM 884 N N . GLU A 1 107 ? -4.185 8.005 12.292 1.00 98.12 107 GLU A N 1
ATOM 885 C CA . GLU A 1 107 ? -5.498 8.008 12.934 1.00 98.12 107 GLU A CA 1
ATOM 886 C C . GLU A 1 107 ? -6.206 6.648 12.912 1.00 98.12 107 GLU A C 1
ATOM 888 O O . GLU A 1 107 ? -6.912 6.319 13.874 1.00 98.12 107 GLU A O 1
ATOM 893 N N . CYS A 1 108 ? -6.025 5.857 11.853 1.00 98.31 108 CYS A N 1
ATOM 894 C CA . CYS A 1 108 ? -6.782 4.628 11.609 1.00 98.31 108 CYS A CA 1
ATOM 895 C C . CYS A 1 108 ? -6.038 3.360 12.028 1.00 98.31 108 CYS A C 1
ATOM 897 O O . CYS A 1 108 ? -6.672 2.437 12.538 1.00 98.31 108 CYS A O 1
ATOM 899 N N . ILE A 1 109 ? -4.722 3.297 11.833 1.00 98.06 109 ILE A N 1
ATOM 900 C CA . ILE A 1 109 ? -3.933 2.085 12.062 1.00 98.06 109 ILE A CA 1
ATOM 901 C C . ILE A 1 109 ? -3.545 1.961 13.533 1.00 98.06 109 ILE A C 1
ATOM 903 O O . ILE A 1 109 ? -3.153 2.922 14.201 1.00 98.06 109 ILE A O 1
ATOM 907 N N . ASP A 1 110 ? -3.695 0.752 14.062 1.00 97.25 110 ASP A N 1
ATOM 908 C CA . ASP A 1 110 ? -3.345 0.405 15.429 1.00 97.25 110 ASP A CA 1
ATOM 909 C C . ASP A 1 110 ? -1.877 -0.016 15.533 1.00 97.25 110 ASP A C 1
ATOM 911 O O . ASP A 1 110 ? -1.541 -1.187 15.372 1.00 97.25 110 ASP A O 1
ATOM 915 N N . SER A 1 111 ? -1.009 0.936 15.871 1.00 93.06 111 SER A N 1
ATOM 916 C CA . SER A 1 111 ? 0.428 0.703 16.049 1.00 93.06 111 SER A CA 1
ATOM 917 C C . SER A 1 111 ? 0.787 -0.203 17.234 1.00 93.06 111 SER A C 1
ATOM 919 O O . SER A 1 111 ? 1.931 -0.640 17.334 1.00 93.06 111 SER A O 1
ATOM 921 N N . SER A 1 112 ? -0.159 -0.520 18.132 1.00 93.94 112 SER A N 1
ATOM 922 C CA . SER A 1 112 ? 0.067 -1.521 19.189 1.00 93.94 112 SER A CA 1
ATOM 923 C C . SER A 1 112 ? 0.002 -2.958 18.662 1.00 93.94 112 SER A C 1
ATOM 925 O O . SER A 1 112 ? 0.425 -3.896 19.341 1.00 93.94 112 SER A O 1
ATOM 927 N N . TYR A 1 113 ? -0.538 -3.136 17.456 1.00 90.31 113 TYR A N 1
ATOM 928 C CA . TYR A 1 113 ? -0.539 -4.389 16.727 1.00 90.31 113 TYR A CA 1
ATOM 929 C C . TYR A 1 113 ? 0.546 -4.341 15.662 1.00 90.31 113 TYR A C 1
ATOM 931 O O . TYR A 1 113 ? 0.455 -3.568 14.712 1.00 90.31 113 TYR A O 1
ATOM 939 N N . ASN A 1 114 ? 1.562 -5.189 15.809 1.00 89.38 114 ASN A N 1
ATOM 940 C CA . ASN A 1 114 ? 2.606 -5.294 14.799 1.00 89.38 114 ASN A CA 1
ATOM 941 C C . ASN A 1 114 ? 1.990 -5.666 13.448 1.00 89.38 114 ASN A C 1
ATOM 943 O O . ASN A 1 114 ? 1.120 -6.542 13.376 1.00 89.38 114 ASN A O 1
ATOM 947 N N . MET A 1 115 ? 2.481 -5.026 12.390 1.00 91.69 115 MET A N 1
ATOM 948 C CA . MET A 1 115 ? 2.174 -5.445 11.029 1.00 91.69 115 MET A CA 1
ATOM 949 C C . MET A 1 115 ? 2.548 -6.914 10.824 1.00 91.69 115 MET A C 1
ATOM 951 O O . MET A 1 115 ? 3.468 -7.437 11.461 1.00 91.69 115 MET A O 1
ATOM 955 N N . VAL A 1 116 ? 1.803 -7.584 9.951 1.00 94.25 116 VAL A N 1
ATOM 956 C CA . VAL A 1 116 ? 2.071 -8.975 9.583 1.00 94.25 116 VAL A CA 1
ATOM 957 C C . VAL A 1 116 ? 2.359 -9.037 8.096 1.00 94.25 116 VAL A C 1
ATOM 959 O O . VAL A 1 116 ? 1.441 -8.861 7.297 1.00 94.25 116 VAL A O 1
ATOM 962 N N . ASP A 1 117 ? 3.603 -9.345 7.748 1.00 95.06 117 ASP A N 1
ATOM 963 C CA . ASP A 1 117 ? 3.988 -9.639 6.371 1.00 95.06 117 ASP A CA 1
ATOM 964 C C . ASP A 1 117 ? 3.628 -11.078 6.027 1.00 95.06 117 ASP A C 1
ATOM 966 O O . ASP A 1 117 ? 3.957 -12.024 6.754 1.00 95.06 117 ASP A O 1
ATOM 970 N N . LEU A 1 118 ? 2.921 -11.248 4.916 1.00 95.19 118 LEU A N 1
ATOM 971 C CA . LEU A 1 118 ? 2.615 -12.560 4.372 1.00 95.19 118 LEU A CA 1
ATOM 972 C C . LEU A 1 118 ? 3.759 -13.004 3.460 1.00 95.19 118 LEU A C 1
ATOM 974 O O . LEU A 1 118 ? 4.323 -12.214 2.710 1.00 95.19 118 LEU A O 1
ATOM 978 N N . GLU A 1 119 ? 4.088 -14.296 3.496 1.00 94.81 119 GLU A N 1
ATOM 979 C CA . GLU A 1 119 ? 5.149 -14.845 2.650 1.00 94.81 119 GLU A CA 1
ATOM 980 C C . GLU A 1 119 ? 4.628 -15.092 1.222 1.00 94.81 119 GLU A C 1
ATOM 982 O O . GLU A 1 119 ? 3.769 -15.968 1.033 1.00 94.81 119 GLU A O 1
ATOM 987 N N . PRO A 1 120 ? 5.149 -14.388 0.197 1.00 93.25 120 PRO A N 1
ATOM 988 C CA . PRO A 1 120 ? 4.755 -14.630 -1.183 1.00 93.25 120 PRO A CA 1
ATOM 989 C C . PRO A 1 120 ? 5.218 -16.024 -1.623 1.00 93.25 120 PRO A C 1
ATOM 991 O O . PRO A 1 120 ? 6.408 -16.309 -1.720 1.00 93.25 120 PRO A O 1
ATOM 994 N N . GLN A 1 121 ? 4.264 -16.909 -1.918 1.00 96.00 121 GLN A N 1
ATOM 995 C CA . GLN A 1 121 ? 4.570 -18.280 -2.353 1.00 96.00 121 GLN A CA 1
ATOM 996 C C . GLN A 1 121 ? 4.846 -18.373 -3.860 1.00 96.00 121 GLN A C 1
ATOM 998 O O . GLN A 1 121 ? 5.559 -19.265 -4.318 1.00 96.00 121 GLN A O 1
ATOM 1003 N N . VAL A 1 122 ? 4.264 -17.470 -4.654 1.00 94.06 122 VAL A N 1
ATOM 1004 C CA . VAL A 1 122 ? 4.481 -17.388 -6.099 1.00 94.06 122 VAL A CA 1
ATOM 1005 C C . VAL A 1 122 ? 4.231 -15.965 -6.586 1.00 94.06 122 VAL A C 1
ATOM 1007 O O . VAL A 1 122 ? 3.264 -15.325 -6.183 1.00 94.06 122 VAL A O 1
ATOM 1010 N N . VAL A 1 123 ? 5.087 -15.491 -7.489 1.00 94.69 123 VAL A N 1
ATOM 1011 C CA . VAL A 1 123 ? 4.953 -14.197 -8.166 1.00 94.69 123 VAL A CA 1
ATOM 1012 C C . VAL A 1 123 ? 4.958 -14.457 -9.667 1.00 94.69 123 VAL A C 1
ATOM 1014 O O . VAL A 1 123 ? 5.916 -15.014 -10.204 1.00 94.69 123 VAL A O 1
ATOM 1017 N N . MET A 1 124 ? 3.873 -14.092 -10.352 1.00 94.88 124 MET A N 1
ATOM 1018 C CA . MET A 1 124 ? 3.693 -14.355 -11.783 1.00 94.88 124 MET A CA 1
ATOM 1019 C C . MET A 1 124 ? 3.591 -13.044 -12.559 1.00 94.88 124 MET A C 1
ATOM 1021 O O . MET A 1 124 ? 2.515 -12.466 -12.675 1.00 94.88 124 MET A O 1
ATOM 1025 N N . ILE A 1 125 ? 4.709 -12.593 -13.125 1.00 95.00 125 ILE A N 1
ATOM 1026 C CA . ILE A 1 125 ? 4.769 -11.368 -13.929 1.00 95.00 125 ILE A CA 1
ATOM 1027 C C . ILE A 1 125 ? 5.153 -11.747 -15.366 1.00 95.00 125 ILE A C 1
ATOM 1029 O O . ILE A 1 125 ? 6.262 -12.237 -15.598 1.00 95.00 125 ILE A O 1
ATOM 1033 N N . PRO A 1 126 ? 4.266 -11.548 -16.360 1.00 95.38 126 PRO A N 1
ATOM 1034 C CA . PRO A 1 126 ? 4.597 -11.798 -17.757 1.00 95.38 126 PRO A CA 1
ATOM 1035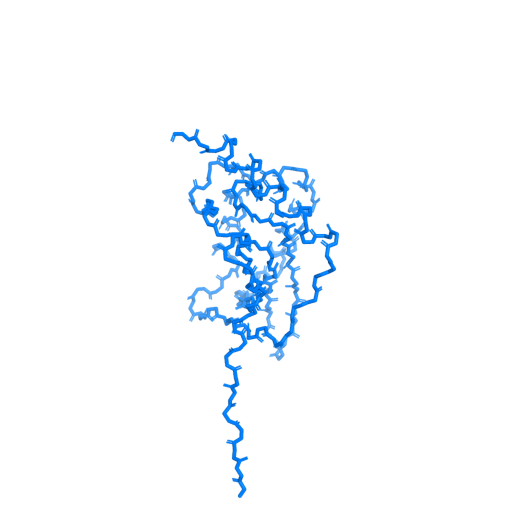 C C . PRO A 1 126 ? 5.779 -10.944 -18.233 1.00 95.38 126 PRO A C 1
ATOM 1037 O O . PRO A 1 126 ? 5.886 -9.762 -17.908 1.00 95.38 126 PRO A O 1
ATOM 1040 N N . LYS A 1 127 ? 6.630 -11.521 -19.090 1.00 93.44 127 LYS A N 1
ATOM 1041 C CA . LYS A 1 127 ? 7.853 -10.873 -19.596 1.00 93.44 127 LYS A CA 1
ATOM 1042 C C . LYS A 1 127 ? 7.650 -9.454 -20.168 1.00 93.44 127 LYS A C 1
ATOM 1044 O O . LYS A 1 127 ? 8.506 -8.616 -19.899 1.00 93.44 127 LYS A O 1
ATOM 1049 N N . PRO A 1 128 ? 6.588 -9.144 -20.942 1.00 96.12 128 PRO A N 1
ATOM 1050 C CA . PRO A 1 128 ? 6.378 -7.780 -21.439 1.00 96.12 128 PRO A CA 1
ATOM 1051 C C . PRO A 1 128 ? 6.166 -6.751 -20.320 1.00 96.12 128 PRO A C 1
ATOM 1053 O O . PRO A 1 128 ? 6.705 -5.651 -20.395 1.00 96.12 128 PRO A O 1
ATOM 1056 N N . ILE A 1 129 ? 5.440 -7.129 -19.264 1.00 96.31 129 ILE A N 1
ATOM 1057 C CA . ILE A 1 129 ? 5.181 -6.259 -18.109 1.00 96.31 129 ILE A CA 1
ATOM 1058 C C . ILE A 1 129 ? 6.467 -6.053 -17.314 1.00 96.31 129 ILE A C 1
ATOM 1060 O O . ILE A 1 129 ? 6.823 -4.922 -17.007 1.00 96.31 129 ILE A O 1
ATOM 1064 N N . TYR A 1 130 ? 7.222 -7.132 -17.079 1.00 94.06 130 TYR A N 1
ATOM 1065 C CA . TYR A 1 130 ? 8.522 -7.047 -16.414 1.00 94.06 130 TYR A CA 1
ATOM 1066 C C . TYR A 1 130 ? 9.472 -6.072 -17.119 1.00 94.06 130 TYR A C 1
ATOM 1068 O O . TYR A 1 130 ? 10.050 -5.201 -16.482 1.00 94.06 130 TYR A O 1
ATOM 1076 N N . LYS A 1 131 ? 9.585 -6.177 -18.449 1.00 93.81 131 LYS A N 1
ATOM 1077 C CA . LYS A 1 131 ? 10.414 -5.269 -19.253 1.00 93.81 131 LYS A CA 1
ATOM 1078 C C . LYS A 1 131 ? 9.963 -3.816 -19.174 1.00 93.81 131 LYS A C 1
ATOM 1080 O O . LYS A 1 131 ? 10.807 -2.932 -19.169 1.00 93.81 131 LYS A O 1
ATOM 1085 N N . THR A 1 132 ? 8.653 -3.587 -19.109 1.00 95.31 132 THR A N 1
ATOM 1086 C CA . THR A 1 132 ? 8.105 -2.236 -18.944 1.00 95.31 132 THR A CA 1
ATOM 1087 C C . THR A 1 132 ? 8.562 -1.647 -17.609 1.00 95.31 132 THR A C 1
ATOM 1089 O O . THR A 1 132 ? 9.063 -0.532 -17.581 1.00 95.31 132 THR A O 1
ATOM 1092 N N . MET A 1 133 ? 8.486 -2.418 -16.518 1.00 94.94 133 MET A N 1
ATOM 1093 C CA . MET A 1 133 ? 8.980 -1.976 -15.206 1.00 94.94 133 MET A CA 1
ATOM 1094 C C . MET A 1 133 ? 10.500 -1.752 -15.205 1.00 94.94 133 MET A C 1
ATOM 1096 O O . MET A 1 133 ? 10.950 -0.732 -14.701 1.00 94.94 133 MET A O 1
ATOM 1100 N N . GLU A 1 134 ? 11.289 -2.615 -15.859 1.00 92.75 134 GLU A N 1
ATOM 1101 C CA . GLU A 1 134 ? 12.737 -2.383 -16.032 1.00 92.75 134 GLU A CA 1
ATOM 1102 C C . GLU A 1 134 ? 13.055 -1.096 -16.806 1.00 92.75 134 GLU A C 1
ATOM 1104 O O . GLU A 1 134 ? 14.074 -0.452 -16.566 1.00 92.75 134 GLU A O 1
ATOM 1109 N N . GLU A 1 135 ? 12.243 -0.753 -17.806 1.00 92.81 135 GLU A N 1
ATOM 1110 C CA . GLU A 1 135 ? 12.396 0.482 -18.576 1.00 92.81 135 GLU A CA 1
ATOM 1111 C C . GLU A 1 135 ? 12.028 1.715 -17.749 1.00 92.81 135 GLU A C 1
ATOM 1113 O O . GLU A 1 135 ? 12.717 2.727 -17.871 1.00 92.81 135 GLU A O 1
ATOM 1118 N N . LEU A 1 136 ? 10.997 1.618 -16.904 1.00 92.19 136 LEU A N 1
ATOM 1119 C CA . LEU A 1 136 ? 10.605 2.672 -15.966 1.00 92.19 136 LEU A CA 1
ATOM 1120 C C . LEU A 1 136 ? 11.670 2.892 -14.887 1.00 92.19 136 LEU A C 1
ATOM 1122 O O . LEU A 1 136 ? 12.070 4.028 -14.672 1.00 92.19 136 LEU A O 1
ATOM 1126 N N . ASP A 1 137 ? 12.200 1.825 -14.282 1.00 90.75 137 ASP A N 1
ATOM 1127 C CA . ASP A 1 137 ? 13.262 1.910 -13.265 1.00 90.75 137 ASP A CA 1
ATOM 1128 C C . ASP A 1 137 ? 14.474 2.708 -13.760 1.00 90.75 137 ASP A C 1
ATOM 1130 O O . ASP A 1 137 ? 14.944 3.635 -13.102 1.00 90.75 137 ASP A O 1
ATOM 1134 N N . ARG A 1 138 ? 14.925 2.412 -14.988 1.00 89.19 138 ARG A N 1
ATOM 1135 C CA . ARG A 1 138 ? 16.029 3.141 -15.628 1.00 89.19 138 ARG A CA 1
ATOM 1136 C C . ARG A 1 138 ? 15.706 4.616 -15.855 1.00 89.19 138 ARG A C 1
ATOM 1138 O O . ARG A 1 138 ? 16.588 5.453 -15.695 1.00 89.19 138 ARG A O 1
ATOM 1145 N N . GLN A 1 139 ? 14.472 4.934 -16.246 1.00 87.31 139 GLN A N 1
ATOM 1146 C CA . GLN A 1 139 ? 14.042 6.321 -16.446 1.00 87.31 139 GLN A CA 1
ATOM 1147 C C . GLN A 1 139 ? 13.999 7.083 -15.121 1.00 87.31 139 GLN A C 1
ATOM 1149 O O . GLN A 1 139 ? 14.457 8.223 -15.061 1.00 87.31 139 GLN A O 1
ATOM 1154 N N . TYR A 1 140 ? 13.509 6.451 -14.054 1.00 84.75 140 TYR A N 1
ATOM 1155 C CA . TYR A 1 140 ? 13.476 7.045 -12.720 1.00 84.75 140 TYR A CA 1
ATOM 1156 C C . TYR A 1 140 ? 14.893 7.276 -12.189 1.00 84.75 140 TYR A C 1
ATOM 1158 O O . TYR A 1 140 ? 15.201 8.380 -11.747 1.00 84.75 140 TYR A O 1
ATOM 1166 N N . ASP A 1 141 ? 15.804 6.312 -12.339 1.00 81.31 141 ASP A N 1
ATOM 1167 C CA . ASP A 1 141 ? 17.218 6.503 -11.994 1.00 81.31 141 ASP A CA 1
ATOM 1168 C C . ASP A 1 141 ? 17.855 7.691 -12.728 1.00 81.31 141 ASP A C 1
ATOM 1170 O O . ASP A 1 141 ? 18.705 8.388 -12.179 1.00 81.31 141 ASP A O 1
ATOM 1174 N N . GLU A 1 142 ? 17.486 7.936 -13.985 1.00 80.12 142 GLU A N 1
ATOM 1175 C CA . GLU A 1 142 ? 17.965 9.099 -14.737 1.00 80.12 142 GLU A CA 1
ATOM 1176 C C . GLU A 1 142 ? 17.335 10.411 -14.258 1.00 80.12 142 GLU A C 1
ATOM 1178 O O . GLU A 1 142 ? 18.045 11.410 -14.137 1.00 80.12 142 GLU A O 1
ATOM 1183 N N . ALA A 1 143 ? 16.036 10.409 -13.954 1.00 74.19 143 ALA A N 1
ATOM 1184 C CA . ALA A 1 143 ? 15.298 11.583 -13.494 1.00 74.19 143 ALA A CA 1
ATOM 1185 C C . ALA A 1 143 ? 15.680 12.017 -12.067 1.00 74.19 143 ALA A C 1
ATOM 1187 O O . ALA A 1 143 ? 15.707 13.214 -11.774 1.00 74.19 143 ALA A O 1
ATOM 1188 N N . PHE 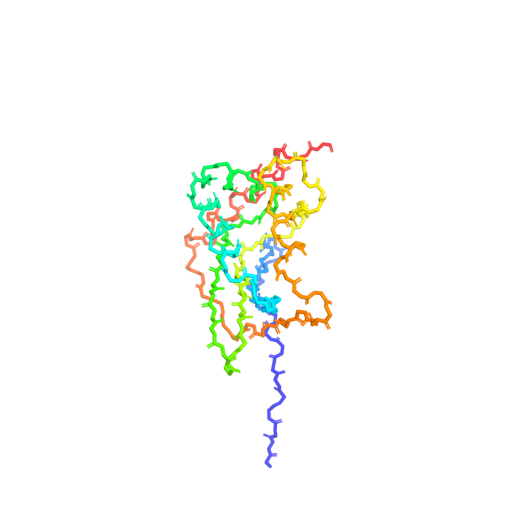A 1 144 ? 16.005 11.059 -11.193 1.00 68.25 144 PHE A N 1
ATOM 1189 C CA . PHE A 1 144 ? 16.293 11.289 -9.774 1.00 68.25 144 PHE A CA 1
ATOM 1190 C C . PHE A 1 144 ? 17.792 11.249 -9.421 1.00 68.25 144 PHE A C 1
ATOM 1192 O O . PHE A 1 144 ? 18.146 11.420 -8.253 1.00 68.25 144 PHE A O 1
ATOM 1199 N N . LYS A 1 145 ? 18.694 11.119 -10.409 1.00 58.53 145 LYS A N 1
ATOM 1200 C CA . LYS A 1 145 ? 20.133 11.408 -10.249 1.00 58.53 145 LYS A CA 1
ATOM 1201 C C . LYS A 1 145 ? 20.339 12.882 -9.873 1.00 58.53 145 LYS A C 1
ATOM 1203 O O . LYS A 1 145 ? 20.374 13.756 -10.739 1.00 58.53 145 LYS A O 1
ATOM 1208 N N . LYS A 1 146 ? 20.491 13.148 -8.575 1.00 45.91 146 LYS A N 1
ATOM 1209 C CA . LYS A 1 146 ? 21.092 14.375 -8.033 1.00 45.91 146 LYS A CA 1
ATOM 1210 C C . LYS A 1 146 ? 22.581 14.179 -7.784 1.00 45.91 146 LYS A C 1
ATOM 1212 O O . LYS A 1 146 ? 22.947 13.120 -7.231 1.00 45.91 146 LYS A O 1
#

pLDDT: mean 86.83, std 18.12, range [34.09, 98.69]

Radius of gyration: 17.57 Å; chains: 1; bounding box: 39×56×41 Å

Sequence (146 aa):
MNLLTPVRLTGVLQGENQMKLNVELSRFRVKEGKSVLVDEWMAFLNKHMEDTLLTLEGEKMYVETIFREVLDGREYLYWYSVQAEGGIEVEDSESYIDKKHLEYWNECIDSSYNMVDLEPQVVMIPKPIYKTMEELDRQYDEAFKK